Protein AF-A0A0N1IY90-F1 (afdb_monomer_lite)

Secondary structure (DSSP, 8-state):
----HHHHHHHHHHHHHHHHHHHHHHHHSSS--SHHHHHHHHHHHHHHHHHHHHHHHHHHHHHHHH--

Foldseek 3Di:
DDDDPVVLVVLLVVLVVLLVVLVVVLVVDPDCPDPVNVVSVVSNVVSVVSNVVSVVVNVVVVCVVVVD

pLDDT: mean 85.47, std 10.4, range [44.28, 94.12]

Radius of gyration: 15.05 Å; chains: 1; bounding box: 36×19×40 Å

Structure (mmCIF, N/CA/C/O backbone):
data_AF-A0A0N1IY90-F1
#
_entry.id   AF-A0A0N1IY90-F1
#
loop_
_atom_site.group_PDB
_atom_site.id
_atom_site.type_symbol
_atom_site.label_atom_id
_atom_site.label_alt_id
_atom_site.label_comp_id
_atom_site.label_asym_id
_atom_site.label_entity_id
_atom_site.label_seq_id
_atom_site.pdbx_PDB_ins_code
_atom_site.Cartn_x
_atom_site.Cartn_y
_atom_site.Cartn_z
_atom_site.occupancy
_atom_site.B_iso_or_equiv
_atom_site.auth_seq_id
_atom_site.auth_comp_id
_atom_site.auth_asym_id
_atom_site.auth_atom_id
_atom_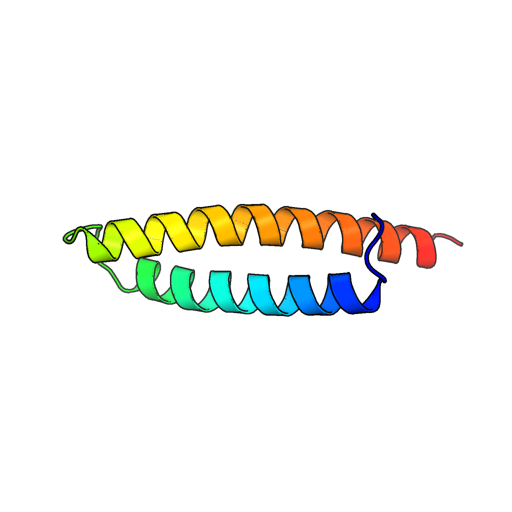site.pdbx_PDB_model_num
ATOM 1 N N . MET A 1 1 ? -1.969 3.941 -18.039 1.00 44.28 1 MET A N 1
ATOM 2 C CA . MET A 1 1 ? -0.857 4.884 -18.290 1.00 44.28 1 MET A CA 1
ATOM 3 C C . MET A 1 1 ? 0.326 4.447 -17.435 1.00 44.28 1 MET A C 1
ATOM 5 O O . MET A 1 1 ? 0.227 4.509 -16.214 1.00 44.28 1 MET A O 1
ATOM 9 N N . PHE A 1 2 ? 1.358 3.850 -18.041 1.00 46.94 2 PHE A N 1
ATOM 10 C CA . PHE A 1 2 ? 2.498 3.268 -17.322 1.00 46.94 2 PHE A CA 1
ATOM 11 C C . PHE A 1 2 ? 3.266 4.368 -16.583 1.00 46.94 2 PHE A C 1
ATOM 13 O O . PHE A 1 2 ? 4.090 5.071 -17.156 1.00 46.94 2 PHE A O 1
ATOM 20 N N . LYS A 1 3 ? 2.945 4.534 -15.299 1.00 58.94 3 LYS A N 1
ATOM 21 C CA . LYS A 1 3 ? 3.714 5.348 -14.359 1.00 58.94 3 LYS A CA 1
ATOM 22 C C . LYS A 1 3 ? 5.150 4.817 -14.320 1.00 58.94 3 LYS A C 1
ATOM 24 O O . LYS A 1 3 ? 5.345 3.598 -14.344 1.00 58.94 3 LYS A O 1
ATOM 29 N N . SER A 1 4 ? 6.134 5.719 -14.309 1.00 82.88 4 SER A N 1
ATOM 30 C CA . SER A 1 4 ? 7.557 5.359 -14.380 1.00 82.88 4 SER A CA 1
ATOM 31 C C . SER A 1 4 ? 7.931 4.334 -13.298 1.00 82.88 4 SER A C 1
ATOM 33 O O . SER A 1 4 ? 7.282 4.258 -12.251 1.00 82.88 4 SER A O 1
ATOM 35 N N . THR A 1 5 ? 8.978 3.533 -13.524 1.00 83.56 5 THR A N 1
ATOM 36 C CA . THR A 1 5 ? 9.437 2.535 -12.538 1.00 83.56 5 THR A CA 1
ATOM 37 C C . THR A 1 5 ? 9.718 3.173 -11.172 1.00 83.56 5 THR A C 1
ATOM 39 O O . THR A 1 5 ? 9.337 2.602 -10.156 1.00 83.56 5 THR A O 1
ATOM 42 N N . LEU A 1 6 ? 10.255 4.399 -11.135 1.00 85.06 6 LEU A N 1
ATOM 43 C CA . LEU A 1 6 ? 10.455 5.152 -9.889 1.00 85.06 6 LEU A CA 1
ATOM 44 C C . LEU A 1 6 ? 9.138 5.456 -9.169 1.00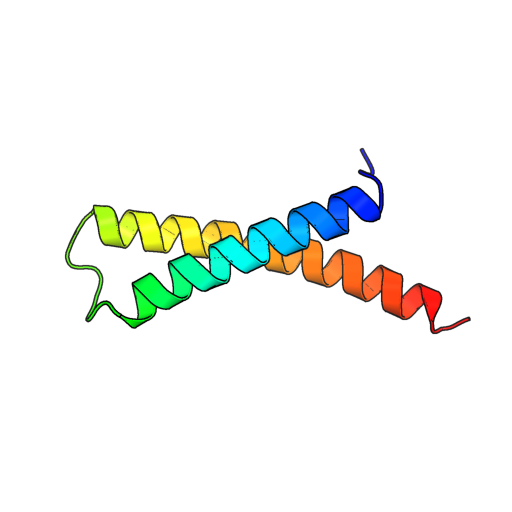 85.06 6 LEU A C 1
ATOM 46 O O . LEU A 1 6 ? 9.049 5.320 -7.953 1.00 85.06 6 LEU A O 1
ATOM 50 N N . GLN A 1 7 ? 8.090 5.810 -9.911 1.00 86.38 7 GLN A N 1
ATOM 51 C CA . GLN A 1 7 ? 6.776 6.045 -9.323 1.00 86.38 7 GLN A CA 1
ATOM 52 C C . GLN A 1 7 ? 6.147 4.756 -8.779 1.00 86.38 7 GLN A C 1
ATOM 54 O O . GLN A 1 7 ? 5.447 4.801 -7.771 1.00 86.38 7 GLN A O 1
ATOM 59 N N . GLN A 1 8 ? 6.399 3.606 -9.411 1.00 86.12 8 GLN A N 1
ATOM 60 C CA . GLN A 1 8 ? 5.965 2.309 -8.885 1.00 86.12 8 GLN A CA 1
ATOM 61 C C . GLN A 1 8 ? 6.707 1.941 -7.600 1.00 86.12 8 GLN A C 1
ATOM 63 O O . GLN A 1 8 ? 6.063 1.487 -6.662 1.00 86.12 8 GLN A O 1
ATOM 68 N N . ILE A 1 9 ? 8.021 2.187 -7.530 1.00 89.25 9 ILE A N 1
ATOM 69 C CA . ILE A 1 9 ? 8.814 1.999 -6.304 1.00 89.25 9 ILE A CA 1
ATOM 70 C C . ILE A 1 9 ? 8.277 2.898 -5.188 1.00 89.25 9 ILE A C 1
ATOM 72 O O . ILE A 1 9 ? 8.039 2.431 -4.079 1.00 89.25 9 ILE A O 1
ATOM 76 N N . PHE A 1 10 ? 8.020 4.173 -5.486 1.00 90.81 10 PHE A N 1
ATOM 77 C CA . PHE A 1 10 ? 7.457 5.103 -4.511 1.00 90.81 10 PHE A CA 1
ATOM 78 C C . PHE A 1 10 ? 6.086 4.639 -3.994 1.00 90.81 10 PHE A C 1
ATOM 80 O O . PHE A 1 10 ? 5.876 4.557 -2.787 1.00 90.81 10 PHE A O 1
ATOM 87 N N . LEU A 1 11 ? 5.166 4.276 -4.895 1.00 90.19 11 LEU A N 1
ATOM 88 C CA . LEU A 1 11 ? 3.847 3.756 -4.515 1.00 90.19 11 LEU A CA 1
ATOM 89 C C . LEU A 1 11 ? 3.959 2.465 -3.702 1.00 90.19 11 LEU A C 1
ATOM 91 O O . LEU A 1 11 ? 3.241 2.306 -2.719 1.00 90.19 11 LEU A O 1
ATOM 95 N N . PHE A 1 12 ? 4.888 1.582 -4.067 1.00 91.00 12 PHE A N 1
ATOM 96 C CA . PHE A 1 12 ? 5.171 0.368 -3.316 1.00 91.00 12 PHE A CA 1
ATOM 97 C C . PHE A 1 12 ? 5.593 0.685 -1.876 1.00 91.00 12 PHE A C 1
ATOM 99 O O . PHE A 1 12 ? 4.968 0.176 -0.951 1.00 91.00 12 PHE A O 1
ATOM 106 N N . LEU A 1 13 ? 6.556 1.590 -1.669 1.00 93.06 13 LEU A N 1
ATOM 107 C CA . LEU A 1 13 ? 7.012 1.998 -0.332 1.00 93.06 13 LEU A CA 1
ATOM 108 C C . LEU A 1 13 ? 5.899 2.636 0.513 1.00 93.06 13 LEU A C 1
ATOM 110 O O . LEU A 1 13 ? 5.782 2.349 1.707 1.00 93.06 13 LEU A O 1
ATOM 114 N N . VAL A 1 14 ? 5.052 3.466 -0.103 1.00 92.50 14 VAL A N 1
ATOM 115 C CA . VAL A 1 14 ? 3.892 4.069 0.572 1.00 92.50 14 VAL A CA 1
ATOM 116 C C . VAL A 1 14 ? 2.902 2.988 1.002 1.00 92.50 14 VAL A C 1
ATOM 118 O O . VAL A 1 14 ? 2.510 2.941 2.167 1.00 92.50 14 VAL A O 1
ATOM 121 N N . THR A 1 15 ? 2.529 2.081 0.095 1.00 92.62 15 THR A N 1
ATOM 122 C CA . THR A 1 15 ? 1.600 0.988 0.424 1.00 92.62 15 THR A CA 1
ATOM 123 C C . THR A 1 15 ? 2.178 0.013 1.444 1.00 92.62 15 THR A C 1
ATOM 125 O O . THR A 1 15 ? 1.452 -0.417 2.331 1.00 92.62 15 THR A O 1
ATOM 128 N N . LEU A 1 16 ? 3.482 -0.268 1.392 1.00 92.88 16 LEU A N 1
ATOM 129 C CA . LEU A 1 16 ? 4.185 -1.080 2.383 1.00 92.88 16 LEU A CA 1
ATOM 130 C C . LEU A 1 16 ? 4.093 -0.447 3.774 1.00 92.88 16 LE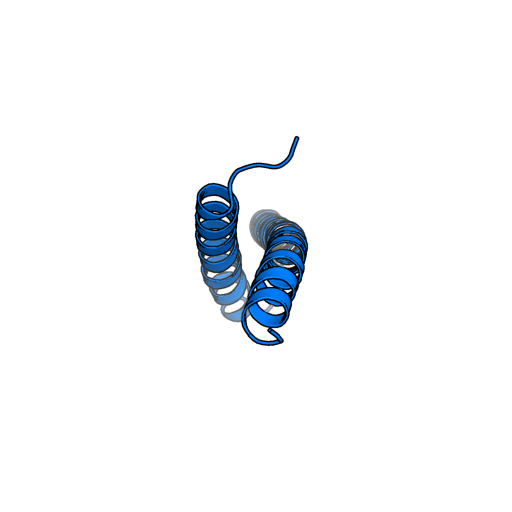U A C 1
ATOM 132 O O . LEU A 1 16 ? 3.756 -1.127 4.739 1.00 92.88 16 LEU A O 1
ATOM 136 N N . SER A 1 17 ? 4.344 0.861 3.870 1.00 93.69 17 SER A N 1
ATOM 137 C CA . SER A 1 17 ? 4.248 1.595 5.135 1.00 93.69 17 SER A CA 1
ATOM 138 C C . SER A 1 17 ? 2.820 1.567 5.684 1.00 93.69 17 SER A C 1
ATOM 140 O O . SER A 1 17 ? 2.621 1.283 6.863 1.00 93.69 17 SER A O 1
ATOM 142 N N . LEU A 1 18 ? 1.816 1.791 4.827 1.00 92.50 18 LEU A N 1
ATOM 143 C CA . LEU A 1 18 ? 0.404 1.720 5.213 1.00 92.50 18 LEU A CA 1
ATOM 144 C C . LEU A 1 18 ? 0.028 0.334 5.736 1.00 92.50 18 LEU A C 1
ATOM 146 O O . LEU A 1 18 ? -0.531 0.237 6.826 1.00 92.50 18 LEU A O 1
ATOM 150 N N . VAL A 1 19 ? 0.376 -0.729 5.007 1.00 94.12 19 VAL A N 1
ATOM 151 C CA . VAL A 1 19 ? 0.136 -2.122 5.418 1.00 94.12 19 VAL A CA 1
ATOM 152 C C . VAL A 1 19 ? 0.829 -2.426 6.744 1.00 94.12 19 VAL A C 1
ATOM 154 O O . VAL A 1 19 ? 0.223 -3.036 7.619 1.00 94.12 19 VAL A O 1
ATOM 157 N N . TYR A 1 20 ? 2.066 -1.965 6.934 1.00 94.00 20 TYR A N 1
ATOM 158 C CA . TYR A 1 20 ? 2.815 -2.199 8.165 1.00 94.00 20 TYR A CA 1
ATOM 159 C C . TYR A 1 20 ? 2.169 -1.522 9.381 1.00 94.00 20 TYR A C 1
ATOM 161 O O . TYR A 1 20 ? 1.930 -2.174 10.397 1.00 94.00 20 TYR A O 1
ATOM 169 N N . PHE A 1 21 ? 1.848 -0.229 9.285 1.00 92.44 21 PHE A N 1
ATOM 170 C CA . PHE A 1 21 ? 1.247 0.508 10.400 1.00 92.44 21 PHE A CA 1
ATOM 171 C C . PHE A 1 21 ? -0.163 0.019 10.727 1.00 92.44 21 PHE A C 1
ATOM 173 O O . PHE A 1 21 ? -0.476 -0.210 11.895 1.00 92.44 21 PHE A O 1
ATOM 180 N N . THR A 1 22 ? -1.001 -0.173 9.708 1.00 91.06 22 THR A N 1
ATOM 181 C CA . THR A 1 22 ? -2.378 -0.649 9.905 1.00 91.06 22 THR A CA 1
ATOM 182 C C . THR A 1 22 ? -2.411 -2.104 10.366 1.00 91.06 22 THR A C 1
ATOM 184 O O . THR A 1 22 ? -3.178 -2.432 11.265 1.00 91.06 22 THR A O 1
ATOM 187 N N . GLY A 1 23 ? -1.511 -2.952 9.861 1.00 88.44 23 GLY A N 1
ATOM 188 C CA . GLY A 1 23 ? -1.341 -4.329 10.322 1.00 88.44 23 GLY A CA 1
ATOM 189 C C . GLY A 1 23 ? -0.877 -4.405 11.775 1.00 88.44 23 GLY A C 1
ATOM 190 O O . GLY A 1 23 ? -1.442 -5.163 12.556 1.00 88.44 23 GLY A O 1
ATOM 191 N N . LYS A 1 24 ? 0.088 -3.566 12.179 1.00 90.31 24 LYS A N 1
ATOM 192 C CA . LYS A 1 24 ? 0.512 -3.464 13.584 1.00 90.31 24 LYS A CA 1
ATOM 193 C C . LYS A 1 24 ? -0.640 -3.024 14.491 1.00 90.31 24 LYS A C 1
ATOM 195 O O . LYS A 1 24 ? -0.778 -3.561 15.585 1.00 90.31 24 LYS A O 1
ATOM 200 N N . HIS A 1 25 ? -1.457 -2.070 14.041 1.00 88.50 25 HIS A N 1
ATOM 201 C CA . HIS A 1 25 ? -2.632 -1.626 14.788 1.00 88.50 25 HIS A CA 1
ATOM 202 C C . HIS A 1 25 ? -3.646 -2.764 14.959 1.00 88.50 25 HIS A C 1
ATOM 204 O O . HIS A 1 25 ? -4.012 -3.073 16.087 1.00 88.50 25 HIS A O 1
ATOM 210 N N . LEU A 1 26 ? -3.988 -3.464 13.873 1.00 86.25 26 LEU A N 1
ATOM 211 C CA . LEU A 1 26 ? -4.877 -4.631 13.898 1.00 86.25 26 LEU A CA 1
ATOM 212 C C . LEU A 1 26 ? -4.362 -5.754 14.802 1.00 86.25 26 LEU A C 1
ATOM 214 O O . LEU A 1 26 ? -5.136 -6.337 15.547 1.00 86.25 26 LEU A O 1
ATOM 218 N N . MET A 1 27 ? -3.057 -6.041 14.778 1.00 85.12 27 MET A N 1
ATOM 219 C CA . MET A 1 27 ? -2.452 -7.061 15.645 1.00 85.12 27 MET A CA 1
ATOM 220 C C . MET A 1 27 ? -2.465 -6.673 17.127 1.00 85.12 27 MET A C 1
ATOM 222 O O . MET A 1 27 ? -2.445 -7.551 17.982 1.00 85.12 27 MET A O 1
ATOM 226 N N . SER A 1 28 ? -2.460 -5.374 17.440 1.00 85.62 28 SER A N 1
ATOM 227 C CA . SER A 1 28 ? -2.530 -4.887 18.824 1.00 85.62 28 SER A CA 1
ATOM 228 C C . SER A 1 28 ? -3.950 -4.860 19.394 1.00 85.62 28 SER A C 1
ATOM 230 O O . SER A 1 28 ? -4.119 -4.645 20.592 1.00 85.62 28 SER A O 1
ATOM 232 N N . GLN A 1 29 ? -4.959 -5.068 18.548 1.00 79.06 29 GLN A N 1
ATOM 233 C CA . GLN A 1 29 ? -6.360 -5.096 18.939 1.00 79.06 29 GLN A CA 1
ATOM 234 C C . GLN A 1 29 ? -6.811 -6.536 19.199 1.00 79.06 29 GLN A C 1
ATOM 236 O O . GLN A 1 29 ? -6.587 -7.429 18.385 1.00 79.06 29 GLN A O 1
ATOM 241 N N . ASN A 1 30 ? -7.498 -6.765 20.320 1.00 75.50 30 ASN A N 1
ATOM 242 C CA . ASN A 1 30 ? -8.094 -8.063 20.667 1.00 75.50 30 ASN A CA 1
ATOM 243 C C . ASN A 1 30 ? -9.471 -8.255 19.998 1.00 75.50 30 ASN A C 1
ATOM 245 O O . ASN A 1 30 ? -10.425 -8.697 20.630 1.00 75.50 30 ASN A O 1
ATOM 249 N N . GLY A 1 31 ? -9.575 -7.913 18.712 1.00 71.56 31 GLY A N 1
ATOM 250 C CA . GLY A 1 31 ? -10.823 -7.932 17.948 1.00 71.56 31 GLY A CA 1
ATOM 251 C C . GLY A 1 31 ? -11.217 -6.562 17.399 1.00 71.56 31 GLY A C 1
ATOM 252 O O . GLY A 1 31 ? -10.559 -5.557 17.647 1.00 71.56 31 GLY A O 1
ATOM 253 N N . LEU A 1 32 ? -12.293 -6.540 16.613 1.00 73.69 32 LEU A N 1
ATOM 254 C CA . LEU A 1 32 ? -12.862 -5.324 16.028 1.00 73.69 32 LEU A CA 1
ATOM 255 C C . LEU A 1 32 ? -13.997 -4.837 16.936 1.00 73.69 32 LEU A C 1
ATOM 257 O O . LEU A 1 32 ? -15.159 -5.162 16.701 1.00 73.69 32 LEU A O 1
ATOM 261 N N . GLU A 1 33 ? -13.657 -4.128 18.010 1.00 76.31 33 GLU A N 1
ATOM 262 C CA . GLU A 1 33 ? -14.646 -3.683 19.003 1.00 76.31 33 GLU A CA 1
ATOM 263 C C . GLU A 1 33 ? -15.332 -2.370 18.598 1.00 76.31 33 GLU A C 1
ATOM 265 O O . GLU A 1 33 ? -16.473 -2.118 18.987 1.00 76.31 33 GLU A O 1
ATOM 270 N N . SER A 1 34 ? -14.673 -1.548 17.776 1.00 81.75 34 SER A N 1
ATOM 271 C CA . SER A 1 34 ? -15.191 -0.258 17.319 1.00 81.75 34 SER A CA 1
ATOM 272 C C . SER A 1 34 ? -15.337 -0.165 15.798 1.00 81.75 34 SER A C 1
ATOM 274 O O . SER A 1 34 ? -14.614 -0.790 15.021 1.00 81.75 34 SER A O 1
ATOM 276 N N . PHE A 1 35 ? -16.242 0.710 15.345 1.00 83.38 35 PHE A N 1
ATOM 277 C CA . PHE A 1 35 ? -16.364 1.076 13.930 1.00 83.38 35 PHE A CA 1
ATOM 278 C C . PHE A 1 35 ? -15.055 1.659 13.368 1.00 83.38 35 PHE A C 1
ATOM 280 O O . PHE A 1 35 ? -14.740 1.463 12.194 1.00 83.38 35 PHE A O 1
ATOM 287 N N . LEU A 1 36 ? -14.267 2.340 14.208 1.00 82.56 36 LEU A N 1
ATOM 288 C CA . LEU A 1 36 ? -12.939 2.826 13.824 1.00 82.56 36 LEU A CA 1
ATOM 289 C C . LEU A 1 36 ? -11.972 1.671 13.544 1.00 82.56 36 LEU A C 1
ATOM 291 O O . LEU A 1 36 ? -11.254 1.720 12.548 1.00 82.56 36 LEU A O 1
ATOM 295 N N . ASP A 1 37 ? -12.013 0.614 14.349 1.00 83.38 37 ASP A N 1
ATOM 296 C CA . ASP A 1 37 ? -11.173 -0.579 14.185 1.00 83.38 37 ASP A CA 1
ATOM 297 C C . ASP A 1 37 ? -11.531 -1.312 12.895 1.00 83.38 37 ASP A C 1
ATOM 299 O O . ASP A 1 37 ? -10.659 -1.690 12.110 1.00 83.38 37 ASP A O 1
ATOM 303 N N . PHE A 1 38 ? -12.832 -1.420 12.609 1.00 86.44 38 PHE A N 1
ATOM 304 C CA . PHE A 1 38 ? -13.324 -1.925 11.330 1.00 86.44 38 PHE A CA 1
ATOM 305 C C . PHE A 1 38 ? -12.829 -1.070 10.153 1.00 86.44 38 PHE A C 1
ATOM 307 O O . PHE A 1 38 ? -12.392 -1.603 9.131 1.00 86.44 38 PHE A O 1
ATOM 314 N N . GLY A 1 39 ? -12.819 0.257 10.311 1.00 87.94 39 GLY A N 1
ATOM 315 C CA . GLY A 1 39 ? -12.226 1.192 9.357 1.00 87.94 39 GLY A CA 1
ATOM 316 C C . GLY A 1 39 ? -10.740 0.927 9.106 1.00 87.94 39 GLY A C 1
ATOM 317 O O . GLY A 1 39 ? -10.323 0.839 7.950 1.00 87.94 39 GLY A O 1
ATOM 318 N N . VAL A 1 40 ? -9.943 0.732 10.161 1.00 88.06 40 VAL A N 1
ATOM 319 C CA . VAL A 1 40 ? -8.515 0.389 10.034 1.00 88.06 40 VAL A CA 1
ATOM 320 C C . VAL A 1 40 ? -8.333 -0.972 9.356 1.00 88.06 40 VAL A C 1
ATOM 322 O O . VAL A 1 40 ? -7.472 -1.104 8.484 1.00 88.06 40 VAL A O 1
ATOM 325 N N . GLY A 1 41 ? -9.190 -1.947 9.671 1.00 88.25 41 GLY A N 1
ATOM 326 C CA . GLY A 1 41 ? -9.285 -3.236 8.982 1.00 88.25 41 GLY A CA 1
ATOM 327 C C . GLY A 1 41 ? -9.494 -3.097 7.475 1.00 88.25 41 GLY A C 1
ATOM 328 O O . GLY A 1 41 ? -8.758 -3.685 6.680 1.00 88.25 41 GLY A O 1
ATOM 329 N N . MET A 1 42 ? -10.451 -2.265 7.062 1.00 89.94 42 MET A N 1
ATOM 330 C CA . MET A 1 42 ? -10.704 -1.989 5.646 1.00 89.94 42 MET A CA 1
ATOM 331 C C . MET A 1 42 ? -9.516 -1.295 4.975 1.00 89.94 42 MET A C 1
ATOM 333 O O . MET A 1 42 ? -9.108 -1.697 3.883 1.00 89.94 42 MET A O 1
ATOM 337 N N . VAL A 1 43 ? -8.922 -0.285 5.621 1.00 90.75 43 VAL A N 1
ATOM 338 C CA . VAL A 1 43 ? -7.743 0.420 5.089 1.00 90.75 43 VAL A CA 1
ATOM 339 C C . VAL A 1 43 ? -6.569 -0.539 4.915 1.00 90.75 43 VAL A C 1
ATOM 341 O O . VAL A 1 43 ? -5.909 -0.491 3.875 1.00 90.75 43 VAL A O 1
ATOM 344 N N . PHE A 1 44 ? -6.334 -1.435 5.876 1.00 92.56 44 PHE A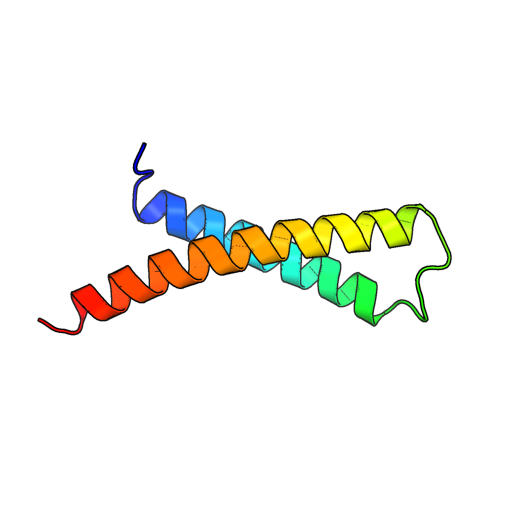 N 1
ATOM 345 C CA . PHE A 1 44 ? -5.334 -2.492 5.753 1.00 92.56 44 PHE A CA 1
ATOM 346 C C . PHE A 1 44 ? -5.621 -3.378 4.542 1.00 92.56 44 PHE A C 1
ATOM 348 O O . PHE A 1 44 ? -4.733 -3.583 3.719 1.00 92.56 44 PHE A O 1
ATOM 355 N N . PHE A 1 45 ? -6.861 -3.842 4.379 1.00 92.38 45 PHE A N 1
ATOM 356 C CA . PHE A 1 45 ? -7.235 -4.747 3.294 1.00 92.38 45 PHE A CA 1
ATOM 357 C C . PHE A 1 45 ? -7.020 -4.121 1.907 1.00 92.38 45 PHE A C 1
ATOM 359 O O . PHE A 1 45 ? -6.362 -4.710 1.047 1.00 92.38 45 PHE A O 1
ATOM 366 N N . PHE A 1 46 ? -7.496 -2.891 1.689 1.00 92.94 46 PHE A N 1
ATOM 367 C CA . PHE A 1 46 ? -7.268 -2.180 0.427 1.00 92.94 46 PHE A CA 1
ATOM 368 C C . PHE A 1 46 ? -5.786 -1.872 0.201 1.00 92.94 46 PHE A C 1
ATOM 370 O O . PHE A 1 46 ? -5.273 -2.084 -0.900 1.00 92.94 46 PHE A O 1
ATOM 377 N N . SER A 1 47 ? -5.078 -1.423 1.241 1.00 91.44 47 SER A N 1
ATOM 378 C CA . SER A 1 47 ? -3.637 -1.161 1.163 1.00 91.44 47 SER A CA 1
ATOM 379 C C . SER A 1 47 ? -2.860 -2.430 0.823 1.00 91.44 47 SER A C 1
ATOM 381 O O . SER A 1 47 ? -1.920 -2.367 0.034 1.00 91.44 47 SER A O 1
ATOM 383 N N . PHE A 1 48 ? -3.282 -3.584 1.343 1.00 91.81 48 PHE A N 1
ATOM 384 C CA . PHE A 1 48 ? -2.678 -4.881 1.068 1.00 91.81 48 PHE A CA 1
ATOM 385 C C . PHE A 1 48 ? -2.892 -5.317 -0.385 1.00 91.81 48 PHE A C 1
ATOM 387 O O . PHE A 1 48 ? -1.942 -5.740 -1.042 1.00 91.81 48 PHE A O 1
ATOM 394 N N . ILE A 1 49 ? -4.097 -5.137 -0.939 1.00 93.81 49 ILE A N 1
ATOM 395 C CA . ILE A 1 49 ? -4.363 -5.401 -2.364 1.00 93.81 49 ILE A CA 1
ATOM 396 C C . ILE A 1 49 ? -3.460 -4.533 -3.251 1.00 93.81 49 ILE A C 1
ATOM 398 O O . ILE A 1 49 ? -2.838 -5.035 -4.193 1.00 93.81 49 ILE A O 1
ATOM 402 N N . PHE A 1 50 ? -3.351 -3.235 -2.950 1.00 90.88 50 PHE A N 1
ATOM 403 C CA . PHE A 1 50 ? -2.470 -2.340 -3.701 1.00 90.88 50 PHE A CA 1
ATOM 404 C C . PHE A 1 50 ? -0.998 -2.724 -3.552 1.00 90.88 50 PHE A C 1
ATOM 406 O O . PHE A 1 50 ? -0.282 -2.778 -4.553 1.00 90.88 50 PHE A O 1
ATOM 413 N N . PHE A 1 51 ? -0.564 -3.045 -2.334 1.00 92.75 51 PHE A N 1
ATOM 414 C CA . PHE A 1 51 ? 0.780 -3.530 -2.050 1.00 92.75 51 PHE A CA 1
ATOM 415 C C . PHE A 1 51 ? 1.112 -4.760 -2.899 1.00 92.75 51 PHE A C 1
ATOM 417 O O . PHE A 1 51 ? 2.109 -4.744 -3.618 1.00 92.75 51 PHE A O 1
ATOM 424 N N . MET A 1 52 ? 0.245 -5.777 -2.905 1.00 92.94 52 MET A N 1
ATOM 425 C CA . MET A 1 52 ? 0.435 -6.990 -3.704 1.00 92.94 52 MET A CA 1
ATOM 426 C C . MET A 1 52 ? 0.498 -6.685 -5.204 1.00 92.94 52 MET A C 1
ATOM 428 O O . MET A 1 52 ? 1.335 -7.242 -5.916 1.00 92.94 52 MET A O 1
ATOM 432 N N . ASN A 1 5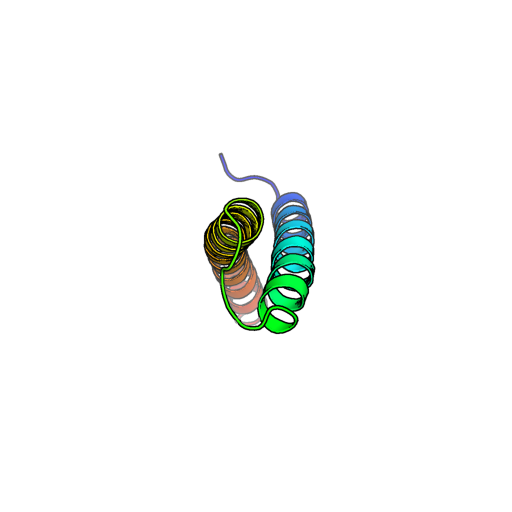3 ? -0.329 -5.757 -5.696 1.00 92.88 53 ASN A N 1
ATOM 433 C CA . ASN A 1 53 ? -0.290 -5.341 -7.097 1.00 92.88 53 ASN A CA 1
ATOM 434 C C . ASN A 1 53 ? 1.058 -4.712 -7.481 1.00 92.88 53 ASN A C 1
ATOM 436 O O . ASN A 1 53 ? 1.637 -5.060 -8.515 1.00 92.88 53 ASN A O 1
ATOM 440 N N . TYR A 1 54 ? 1.566 -3.792 -6.657 1.00 89.81 54 TYR A N 1
ATOM 441 C CA . TYR A 1 54 ? 2.851 -3.144 -6.907 1.00 89.81 54 TYR A CA 1
ATOM 442 C C . TYR A 1 54 ? 4.018 -4.111 -6.717 1.00 89.81 54 TYR A C 1
ATOM 444 O O . TYR A 1 54 ? 4.929 -4.104 -7.542 1.00 89.81 54 TYR A O 1
ATOM 452 N N . PHE A 1 55 ? 3.953 -4.981 -5.708 1.00 90.81 55 PHE A N 1
ATOM 453 C CA . PHE A 1 55 ? 4.948 -6.015 -5.441 1.00 90.81 55 PHE A CA 1
ATOM 454 C C 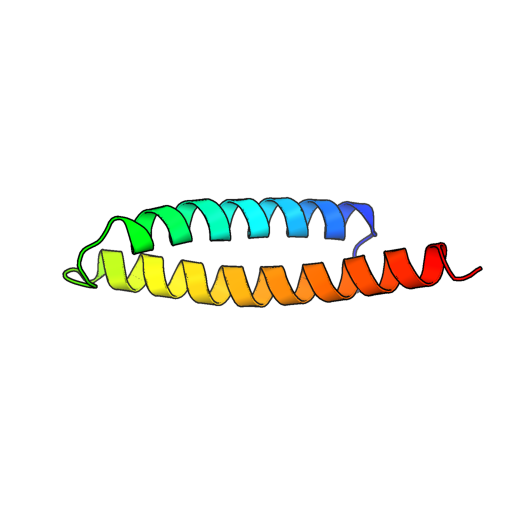. PHE A 1 55 ? 5.138 -6.941 -6.642 1.00 90.81 55 PHE A C 1
ATOM 456 O O . PHE A 1 55 ? 6.251 -7.075 -7.144 1.00 90.81 55 PHE A O 1
ATOM 463 N N . LEU A 1 56 ? 4.051 -7.524 -7.159 1.00 90.94 56 LEU A N 1
ATOM 464 C CA . LEU A 1 56 ? 4.102 -8.444 -8.299 1.00 90.94 56 LEU A CA 1
ATOM 465 C C . LEU A 1 56 ? 4.653 -7.764 -9.557 1.00 90.94 56 LEU A C 1
ATOM 467 O O . LEU A 1 56 ? 5.466 -8.340 -10.278 1.00 90.94 56 LEU A O 1
ATOM 471 N N . ARG A 1 57 ? 4.256 -6.511 -9.807 1.00 89.19 57 ARG A N 1
ATOM 472 C CA . ARG A 1 57 ? 4.751 -5.730 -10.950 1.00 89.19 57 ARG A CA 1
ATOM 473 C C . ARG A 1 57 ? 6.239 -5.408 -10.837 1.00 89.19 57 ARG A C 1
ATOM 475 O O . ARG A 1 57 ? 6.955 -5.512 -11.830 1.00 89.19 57 ARG A O 1
ATOM 482 N N . LEU A 1 58 ? 6.702 -5.011 -9.654 1.00 89.25 58 LEU A N 1
ATOM 483 C CA . LEU A 1 58 ? 8.116 -4.739 -9.394 1.00 89.25 58 LEU A CA 1
ATOM 484 C C . LEU A 1 58 ? 8.953 -6.013 -9.472 1.00 89.25 58 LEU A C 1
ATOM 486 O O . LEU A 1 58 ? 9.975 -6.017 -10.149 1.00 89.25 58 LEU A O 1
ATOM 490 N N . SER A 1 59 ? 8.488 -7.099 -8.858 1.00 87.81 59 SER A N 1
ATOM 491 C CA . SER A 1 59 ? 9.151 -8.402 -8.901 1.00 87.81 59 SER A CA 1
ATOM 492 C C . SER A 1 59 ? 9.289 -8.912 -10.337 1.00 87.81 59 SER A C 1
ATOM 494 O O . SER A 1 59 ? 10.390 -9.262 -10.749 1.00 87.81 59 SER A O 1
ATOM 496 N N . SER A 1 60 ? 8.226 -8.840 -11.145 1.00 87.81 60 SER A N 1
ATOM 497 C CA . SER A 1 60 ? 8.278 -9.202 -12.568 1.00 87.81 60 SER A CA 1
ATOM 498 C C . SER A 1 60 ? 9.329 -8.397 -13.342 1.00 87.81 60 SER A C 1
ATOM 500 O O . SER A 1 60 ? 10.065 -8.969 -14.148 1.00 87.81 60 SER A O 1
ATOM 502 N N . LYS A 1 61 ? 9.454 -7.090 -13.072 1.00 86.06 61 LYS A N 1
ATOM 503 C CA . LYS A 1 61 ? 10.496 -6.249 -13.681 1.00 86.06 61 LYS A CA 1
ATOM 504 C C . LYS A 1 61 ? 11.899 -6.658 -13.242 1.00 86.06 61 LYS A C 1
ATOM 506 O O . LYS A 1 61 ? 12.766 -6.784 -14.094 1.00 86.06 61 LYS A O 1
ATOM 511 N N . VAL A 1 62 ? 12.110 -6.889 -11.946 1.00 87.25 62 VAL A N 1
ATOM 512 C CA . VAL A 1 62 ? 13.410 -7.313 -11.398 1.00 87.25 62 VAL A CA 1
ATOM 513 C C . VAL A 1 62 ? 13.834 -8.659 -11.984 1.00 87.25 62 VAL A C 1
ATOM 515 O O . VAL A 1 62 ? 14.950 -8.781 -12.473 1.00 87.25 62 VAL A O 1
ATOM 518 N N . VAL A 1 63 ? 12.930 -9.641 -12.010 1.00 88.81 63 VAL A N 1
ATOM 519 C CA . VAL A 1 63 ? 13.185 -10.961 -12.609 1.00 88.81 63 VAL A CA 1
ATOM 520 C C . VAL A 1 63 ? 13.522 -10.824 -14.095 1.00 88.81 63 VAL A C 1
ATOM 522 O O . VAL A 1 63 ? 14.497 -11.409 -14.553 1.00 88.81 63 VAL A O 1
ATOM 525 N N . SER A 1 64 ? 12.781 -9.991 -14.832 1.00 85.38 64 SER A N 1
ATOM 526 C CA . SER A 1 64 ? 13.065 -9.728 -16.250 1.00 85.38 64 SER A CA 1
ATOM 527 C C . SER A 1 64 ? 14.412 -9.030 -16.470 1.00 85.38 64 SER A C 1
ATOM 529 O O . SER A 1 64 ? 15.018 -9.220 -17.515 1.00 85.38 64 SER A O 1
ATOM 531 N N . SER A 1 65 ? 14.888 -8.221 -15.519 1.00 83.62 65 SER A N 1
ATOM 532 C CA . SER A 1 65 ? 16.197 -7.559 -15.604 1.00 83.62 65 SER A CA 1
ATOM 533 C C . SER A 1 65 ? 17.375 -8.464 -15.239 1.00 83.62 65 SER A C 1
ATOM 535 O O . SER A 1 65 ? 18.484 -8.172 -15.663 1.00 83.62 65 SER A O 1
ATOM 537 N N . ILE A 1 66 ? 17.154 -9.522 -14.451 1.00 81.88 66 ILE A N 1
ATOM 538 C CA . ILE A 1 66 ? 18.199 -10.476 -14.032 1.00 81.88 66 ILE A CA 1
ATOM 539 C C . ILE A 1 66 ? 18.270 -11.687 -14.980 1.00 81.88 66 ILE A C 1
ATOM 541 O O . ILE A 1 66 ? 19.295 -12.350 -15.049 1.00 81.88 66 ILE A O 1
ATOM 545 N N . GLY A 1 67 ? 17.185 -11.995 -15.698 1.00 72.56 67 GLY A N 1
ATOM 546 C CA . GLY A 1 67 ? 17.111 -13.111 -16.651 1.00 72.56 67 GLY A CA 1
ATOM 547 C C . GLY A 1 67 ? 17.720 -12.852 -18.038 1.00 72.56 67 GLY A C 1
ATOM 548 O O . GLY A 1 67 ? 17.505 -13.674 -18.927 1.00 72.56 67 GLY A O 1
ATOM 549 N N . TYR A 1 68 ? 18.421 -11.728 -18.225 1.00 49.38 68 TYR A N 1
ATOM 550 C CA . TYR A 1 68 ? 19.308 -11.451 -19.366 1.00 49.38 68 TYR A CA 1
ATOM 551 C C . TYR A 1 68 ? 20.761 -11.704 -18.965 1.00 49.38 68 TYR A C 1
ATOM 553 O O . TYR A 1 68 ? 21.545 -12.082 -19.862 1.00 49.38 68 TYR A O 1
#

Sequence (68 aa):
MFKSTLQQIFLFLVTLSLVYFTGKHLMSQNGLESFLDFGVGMVFFFSFIFFMNYFLRLSSKVVSSIGY

Organism: NCBI:txid1300348